Protein AF-A0A920DGE2-F1 (afdb_monomer_lite)

Foldseek 3Di:
DADWDWDADPLQTAIEFFFPCNLVVQVVVCVVVDCVPGVDDLLRQQHYEYAAPDNSRDPHRVVCSPPVSVVVPNPHHRDYHYDPDHPPD

pLDDT: mean 87.12, std 12.26, range [47.12, 97.06]

Sequence (89 aa):
MGSAYLVLANDTPYLFDFGSGVVRRVGCVVFRMGRKLCKLDVTQLEYAFLSHIHSDHTSLGLADLIITPWIMGRDKPLKIFVLKQQKIW

Radius of gyration: 12.94 Å; chains: 1; bounding box: 23×27×38 Å

Secondary structure (DSSP, 8-state):
----EEEEETTEEEEE---TTHHHHHHHHHHHH-TTT----GGG--EEEES---HHHHTTHHHHHHHHHHHTT--SPPEEEE-S-----

Structure (mmCIF, N/CA/C/O backbone):
data_AF-A0A920DGE2-F1
#
_entry.id   AF-A0A920DGE2-F1
#
loop_
_atom_site.group_PDB
_atom_site.id
_atom_site.type_symbol
_atom_site.label_atom_id
_atom_site.label_alt_id
_atom_site.label_comp_id
_atom_site.label_asym_id
_atom_site.label_entity_id
_atom_site.label_seq_id
_atom_site.pdbx_PDB_ins_code
_atom_site.Cartn_x
_atom_site.Cartn_y
_atom_site.Cartn_z
_atom_site.occupancy
_atom_site.B_iso_or_equiv
_atom_site.auth_seq_id
_atom_site.auth_comp_id
_atom_site.auth_asym_id
_atom_site.auth_atom_id
_atom_site.pdbx_PDB_model_num
ATOM 1 N N . MET A 1 1 ? 13.193 4.680 6.223 1.00 64.81 1 MET A N 1
ATOM 2 C CA . MET A 1 1 ? 12.017 4.082 5.542 1.00 64.81 1 MET A CA 1
ATOM 3 C C . MET A 1 1 ? 10.953 3.845 6.595 1.00 64.81 1 MET A C 1
ATOM 5 O O . MET A 1 1 ? 11.339 3.633 7.734 1.00 64.81 1 MET A O 1
ATOM 9 N N . GLY A 1 2 ? 9.671 3.922 6.243 1.00 85.75 2 GLY A N 1
ATOM 10 C CA . GLY A 1 2 ? 8.592 3.692 7.208 1.00 85.75 2 GLY A CA 1
ATOM 11 C C . GLY A 1 2 ? 8.117 2.233 7.259 1.00 85.75 2 GLY A C 1
ATOM 12 O O . GLY A 1 2 ? 8.397 1.451 6.338 1.00 85.75 2 GLY A O 1
ATOM 13 N N . SER A 1 3 ? 7.394 1.879 8.320 1.00 92.81 3 SER A N 1
ATOM 14 C CA . SER A 1 3 ? 6.770 0.566 8.504 1.00 92.81 3 SER A CA 1
ATOM 15 C C . SER A 1 3 ? 5.759 0.280 7.391 1.00 92.81 3 SER A C 1
ATOM 17 O O . SER A 1 3 ? 4.950 1.140 7.044 1.00 92.81 3 SER A O 1
ATOM 19 N N . ALA A 1 4 ? 5.845 -0.902 6.782 1.00 94.06 4 ALA A N 1
ATOM 20 C CA . ALA A 1 4 ? 4.822 -1.433 5.885 1.00 94.06 4 ALA A CA 1
ATOM 21 C C . ALA A 1 4 ? 5.048 -2.932 5.670 1.00 94.06 4 ALA A C 1
ATOM 23 O O . ALA A 1 4 ? 6.183 -3.356 5.424 1.00 94.06 4 ALA A O 1
ATOM 24 N N . TYR A 1 5 ? 3.968 -3.702 5.672 1.00 94.94 5 TYR A N 1
ATOM 25 C CA . TYR A 1 5 ? 3.965 -5.142 5.451 1.00 94.94 5 TYR A CA 1
ATOM 26 C C . TYR A 1 5 ? 2.938 -5.491 4.380 1.00 94.94 5 TYR A C 1
ATOM 28 O O . TYR A 1 5 ? 1.791 -5.058 4.441 1.00 94.94 5 TYR A O 1
ATOM 36 N N . LEU A 1 6 ? 3.353 -6.288 3.399 1.00 93.88 6 LEU A N 1
ATOM 37 C CA . LEU A 1 6 ? 2.475 -6.802 2.358 1.00 93.88 6 LEU A CA 1
ATOM 38 C C . LEU A 1 6 ? 2.172 -8.269 2.653 1.00 93.88 6 LEU A C 1
ATOM 40 O O . LEU A 1 6 ? 3.085 -9.094 2.682 1.00 93.88 6 LEU A O 1
ATOM 44 N N . VAL A 1 7 ? 0.895 -8.586 2.837 1.00 93.56 7 VAL A N 1
ATOM 45 C CA . VAL A 1 7 ? 0.401 -9.958 2.951 1.00 93.56 7 VAL A CA 1
ATOM 46 C C . VAL A 1 7 ? -0.359 -10.290 1.681 1.00 93.56 7 VAL A C 1
ATOM 48 O O . VAL A 1 7 ? -1.264 -9.557 1.288 1.00 93.56 7 VAL A O 1
ATOM 51 N N . LEU A 1 8 ? -0.004 -11.399 1.041 1.00 91.25 8 LEU A N 1
ATOM 52 C CA . LEU A 1 8 ? -0.749 -11.921 -0.094 1.00 91.25 8 LEU A CA 1
ATOM 53 C C . LEU A 1 8 ? -1.556 -13.138 0.352 1.00 91.25 8 LEU A C 1
ATOM 55 O O . LEU A 1 8 ? -0.980 -14.149 0.748 1.00 91.25 8 LEU A O 1
ATOM 59 N N . ALA A 1 9 ? -2.879 -13.041 0.274 1.00 91.69 9 ALA A N 1
ATOM 60 C CA . ALA A 1 9 ? -3.778 -14.151 0.559 1.00 91.69 9 ALA A CA 1
ATOM 61 C C . ALA A 1 9 ? -4.656 -14.398 -0.669 1.00 91.69 9 ALA A C 1
ATOM 63 O O . ALA A 1 9 ? -5.392 -13.507 -1.083 1.00 91.69 9 ALA A O 1
ATOM 64 N N . ASN A 1 10 ? -4.559 -15.592 -1.265 1.00 89.56 10 ASN A N 1
ATOM 65 C CA . ASN A 1 10 ? -5.291 -15.970 -2.483 1.00 89.56 10 ASN A CA 1
ATOM 66 C C . ASN A 1 10 ? -5.193 -14.902 -3.591 1.00 89.56 10 ASN A C 1
ATOM 68 O O . ASN A 1 10 ? -6.208 -14.386 -4.055 1.00 89.56 10 ASN A O 1
ATOM 72 N N . ASP A 1 11 ? -3.965 -14.506 -3.942 1.00 87.81 11 ASP A N 1
ATOM 73 C CA . ASP A 1 11 ? -3.658 -13.446 -4.919 1.00 87.81 11 ASP A CA 1
ATOM 74 C C . ASP A 1 11 ? -4.214 -12.045 -4.591 1.00 87.81 11 ASP A C 1
ATOM 76 O O . ASP A 1 11 ? -4.071 -11.119 -5.388 1.00 87.81 11 ASP A O 1
ATOM 80 N N . THR A 1 12 ? -4.801 -11.849 -3.408 1.00 91.56 12 THR A N 1
ATOM 81 C CA . THR A 1 12 ? -5.300 -10.547 -2.957 1.00 91.56 12 THR A CA 1
ATOM 82 C C . THR A 1 12 ? -4.276 -9.892 -2.028 1.00 91.56 12 THR A C 1
ATOM 84 O O . THR A 1 12 ? -3.940 -10.474 -0.989 1.00 91.56 12 THR A O 1
ATOM 87 N N . PRO A 1 13 ? -3.742 -8.706 -2.378 1.00 93.38 13 PRO A N 1
ATOM 88 C CA . PRO A 1 13 ? -2.786 -8.007 -1.534 1.00 93.38 13 PRO A CA 1
ATOM 89 C C . PRO A 1 13 ? -3.486 -7.215 -0.426 1.00 93.38 13 PRO A C 1
ATOM 91 O O . PRO A 1 13 ? -4.378 -6.402 -0.673 1.00 93.38 13 PRO A O 1
ATOM 94 N N . TYR A 1 14 ? -3.010 -7.410 0.798 1.00 95.69 14 TYR A N 1
ATOM 95 C CA . TYR A 1 14 ? -3.398 -6.661 1.985 1.00 95.69 14 TYR A CA 1
ATOM 96 C C . TYR A 1 14 ? -2.175 -5.938 2.530 1.00 95.69 14 TYR A C 1
ATOM 98 O O . TYR A 1 14 ? -1.152 -6.557 2.835 1.00 95.69 14 TYR A O 1
ATOM 106 N N . LEU A 1 15 ? -2.276 -4.617 2.634 1.00 95.44 15 LEU A N 1
ATOM 107 C CA . LEU A 1 15 ? -1.194 -3.777 3.117 1.00 95.44 15 LEU A CA 1
ATOM 108 C C . LEU A 1 15 ? -1.433 -3.406 4.583 1.00 95.44 15 LEU A C 1
ATOM 110 O O . LEU A 1 15 ? -2.485 -2.875 4.921 1.00 95.44 15 LEU A O 1
ATOM 114 N N . PHE A 1 16 ? -0.457 -3.658 5.446 1.00 95.81 16 PHE A N 1
ATOM 115 C CA . PHE A 1 16 ? -0.472 -3.249 6.848 1.00 95.81 16 PHE A CA 1
ATOM 116 C C . PHE A 1 16 ? 0.592 -2.177 7.049 1.00 95.81 16 PHE A C 1
ATOM 118 O O . PHE A 1 16 ? 1.776 -2.439 6.848 1.00 95.81 16 PHE A O 1
ATOM 125 N N . ASP A 1 17 ? 0.153 -0.984 7.434 1.00 95.00 17 ASP A N 1
ATOM 126 C CA . ASP A 1 17 ? 0.899 0.271 7.419 1.00 95.00 17 ASP A CA 1
ATOM 127 C C . ASP A 1 17 ? 1.411 0.682 6.031 1.00 95.00 17 ASP A C 1
ATOM 129 O O . ASP A 1 17 ? 1.618 -0.115 5.115 1.00 95.00 17 ASP A O 1
ATOM 133 N N . PHE A 1 18 ? 1.606 1.982 5.857 1.00 94.62 18 PHE A N 1
ATOM 134 C CA . PHE A 1 18 ? 2.001 2.573 4.584 1.00 94.62 18 PHE A CA 1
ATOM 135 C C . PHE A 1 18 ? 2.994 3.699 4.840 1.00 94.62 18 PHE A C 1
ATOM 137 O O . PHE A 1 18 ? 2.820 4.845 4.434 1.00 94.62 18 PHE A O 1
ATOM 144 N N . GLY A 1 19 ? 4.080 3.349 5.520 1.00 94.12 19 GLY A N 1
ATOM 145 C CA . GLY A 1 19 ? 5.228 4.213 5.698 1.00 94.12 19 GLY A CA 1
ATOM 146 C C . GLY A 1 19 ? 5.899 4.589 4.373 1.00 94.12 19 GLY A C 1
ATOM 147 O O . GLY A 1 19 ? 5.777 3.904 3.353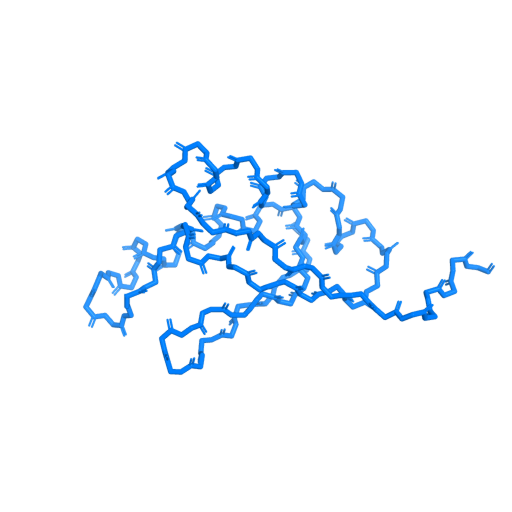 1.00 94.12 19 GLY A O 1
ATOM 148 N N . SER A 1 20 ? 6.649 5.691 4.388 1.00 94.00 20 SER A N 1
ATOM 149 C CA . SER A 1 20 ? 7.232 6.318 3.195 1.00 94.00 20 SER A CA 1
ATOM 150 C C . SER A 1 20 ? 7.945 5.329 2.258 1.00 94.00 20 SER A C 1
ATOM 152 O O . SER A 1 20 ? 8.815 4.560 2.684 1.00 94.00 20 SER A O 1
ATOM 154 N N . GLY A 1 21 ? 7.605 5.390 0.965 1.00 92.38 21 GLY A N 1
ATOM 155 C CA . GLY A 1 21 ? 8.186 4.557 -0.093 1.00 92.38 21 GLY A CA 1
ATOM 156 C C . GLY A 1 21 ? 7.570 3.161 -0.232 1.00 92.38 21 GLY A C 1
ATOM 157 O O . GLY A 1 21 ? 8.178 2.296 -0.864 1.00 92.38 21 GLY A O 1
ATOM 158 N N . VAL A 1 22 ? 6.402 2.910 0.369 1.00 93.75 22 VAL A N 1
ATOM 159 C CA . VAL A 1 22 ? 5.698 1.623 0.276 1.00 93.75 22 VAL A CA 1
ATOM 160 C C . VAL A 1 22 ? 5.366 1.229 -1.165 1.00 93.75 22 VAL A C 1
ATOM 162 O O . VAL A 1 22 ? 5.705 0.117 -1.561 1.00 93.75 22 VAL A O 1
ATOM 165 N N . VAL A 1 23 ? 4.825 2.137 -1.984 1.00 93.62 23 VAL A N 1
ATOM 166 C CA . VAL A 1 23 ? 4.442 1.827 -3.373 1.00 93.62 23 VAL A CA 1
ATOM 167 C C . VAL A 1 23 ? 5.664 1.440 -4.198 1.00 93.62 23 VAL A C 1
ATOM 169 O O . VAL A 1 23 ? 5.659 0.421 -4.887 1.00 93.62 23 VAL A O 1
ATOM 172 N N . ARG A 1 24 ? 6.766 2.184 -4.045 1.00 93.00 24 ARG A N 1
ATOM 173 C CA . ARG A 1 24 ? 8.044 1.857 -4.689 1.00 93.00 24 ARG A CA 1
ATOM 174 C C . ARG A 1 24 ? 8.573 0.484 -4.270 1.00 93.00 24 ARG A C 1
ATOM 176 O O . ARG A 1 24 ? 9.053 -0.260 -5.118 1.00 93.00 24 ARG A O 1
ATOM 183 N N . ARG A 1 25 ? 8.474 0.125 -2.983 1.00 92.31 25 ARG A N 1
ATOM 184 C CA . ARG A 1 25 ? 8.877 -1.206 -2.496 1.00 92.31 25 ARG A CA 1
ATOM 185 C C . ARG A 1 25 ? 8.012 -2.315 -3.093 1.00 92.31 25 ARG A C 1
ATOM 187 O O . ARG A 1 25 ? 8.573 -3.314 -3.533 1.00 92.31 25 ARG A O 1
ATOM 194 N N . VAL A 1 26 ? 6.693 -2.123 -3.168 1.00 92.06 26 VAL A N 1
ATOM 195 C CA . VAL A 1 26 ? 5.788 -3.072 -3.839 1.00 92.06 26 VAL A CA 1
ATOM 196 C C . VAL A 1 26 ? 6.166 -3.210 -5.314 1.00 92.06 26 VAL A C 1
ATOM 198 O O . VAL A 1 26 ? 6.359 -4.328 -5.778 1.00 92.06 26 VAL A O 1
ATOM 201 N N . GLY A 1 27 ? 6.392 -2.101 -6.024 1.00 91.62 27 GLY A N 1
ATOM 202 C CA . GLY A 1 27 ? 6.865 -2.119 -7.411 1.00 91.62 27 GLY A CA 1
ATOM 203 C C . GLY A 1 27 ? 8.171 -2.904 -7.593 1.00 91.62 27 GLY A C 1
ATOM 204 O O . GLY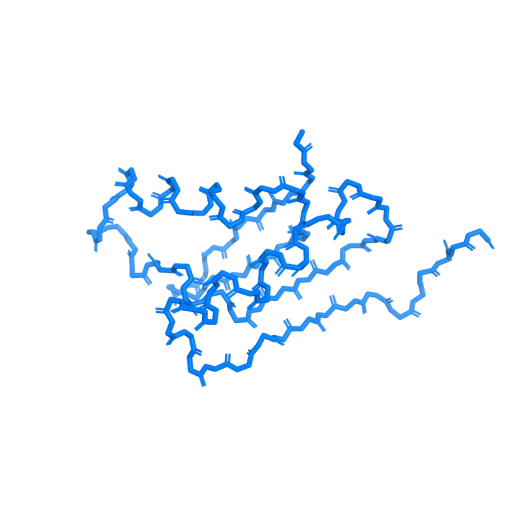 A 1 27 ? 8.287 -3.700 -8.522 1.00 91.62 27 GLY A O 1
ATOM 205 N N . CYS A 1 28 ? 9.132 -2.768 -6.670 1.00 91.19 28 CYS A N 1
ATOM 206 C CA . CYS A 1 28 ? 10.355 -3.575 -6.680 1.00 91.19 28 CYS A CA 1
ATOM 207 C C . CYS A 1 28 ? 10.085 -5.074 -6.465 1.00 91.19 28 CYS A C 1
ATOM 209 O O . CYS A 1 28 ? 10.743 -5.895 -7.101 1.00 91.19 28 CYS A O 1
ATOM 211 N N . VAL A 1 29 ? 9.147 -5.445 -5.586 1.00 88.25 29 VAL A N 1
ATOM 212 C CA . VAL A 1 29 ? 8.751 -6.851 -5.375 1.00 88.25 29 VAL A CA 1
ATOM 213 C C . VAL A 1 29 ? 8.107 -7.418 -6.640 1.00 88.25 29 VAL A C 1
ATOM 215 O O . VAL A 1 29 ? 8.538 -8.468 -7.110 1.00 88.25 29 VAL A O 1
ATOM 218 N N . VAL A 1 30 ? 7.159 -6.689 -7.239 1.00 86.81 30 VAL A N 1
ATOM 219 C CA . VAL A 1 30 ? 6.496 -7.062 -8.501 1.00 86.81 30 VAL A CA 1
ATOM 220 C C . VAL A 1 30 ? 7.517 -7.259 -9.622 1.00 86.81 30 VAL A C 1
ATOM 222 O O . VAL A 1 30 ? 7.499 -8.277 -10.314 1.00 86.81 30 VAL A O 1
ATOM 225 N N . PHE A 1 31 ? 8.458 -6.323 -9.761 1.00 86.75 31 PHE A N 1
ATOM 226 C CA . PHE A 1 31 ? 9.523 -6.405 -10.756 1.00 86.75 31 PHE A CA 1
ATOM 227 C C . PHE A 1 31 ? 10.439 -7.620 -10.537 1.00 86.75 31 PHE A C 1
ATOM 229 O O . PHE A 1 31 ? 10.758 -8.325 -11.491 1.00 86.75 31 PHE A O 1
ATOM 236 N N . ARG A 1 32 ? 10.849 -7.893 -9.287 1.00 85.56 32 ARG A N 1
ATOM 237 C CA . ARG A 1 32 ? 11.812 -8.964 -8.960 1.00 85.56 32 ARG A CA 1
ATOM 238 C C . ARG A 1 32 ? 11.213 -10.366 -8.968 1.00 85.56 32 ARG A C 1
ATOM 240 O O . ARG A 1 32 ? 11.892 -11.293 -9.395 1.00 85.56 32 ARG A O 1
ATOM 247 N N . MET A 1 33 ? 9.992 -10.543 -8.465 1.00 77.19 33 MET A N 1
ATOM 248 C CA . MET A 1 33 ? 9.337 -11.859 -8.437 1.00 77.19 33 MET A CA 1
ATOM 249 C C . MET A 1 33 ? 8.763 -12.239 -9.809 1.00 77.19 33 MET A C 1
ATOM 251 O O . MET A 1 33 ? 8.544 -13.419 -10.083 1.00 77.19 33 MET A O 1
ATOM 255 N N . GLY A 1 34 ? 8.573 -11.249 -10.689 1.00 63.09 34 GLY A N 1
ATOM 256 C CA . GLY A 1 34 ? 7.995 -11.423 -12.014 1.00 63.09 34 GLY A CA 1
ATOM 257 C C . GLY A 1 34 ? 6.513 -11.809 -11.959 1.00 63.09 34 GLY A C 1
ATOM 258 O O . GLY A 1 34 ? 6.008 -12.349 -10.976 1.00 63.09 34 GLY A O 1
ATOM 259 N N . ARG A 1 35 ? 5.799 -11.610 -13.072 1.00 60.47 35 ARG A N 1
ATOM 260 C CA . ARG A 1 35 ? 4.366 -11.961 -13.209 1.00 60.47 35 ARG A CA 1
ATOM 261 C C . ARG A 1 35 ? 4.050 -13.464 -13.059 1.00 60.47 35 ARG A C 1
ATOM 263 O O . ARG A 1 35 ? 2.894 -13.851 -13.187 1.00 60.47 35 ARG A O 1
ATOM 270 N N . LYS A 1 36 ? 5.058 -14.320 -12.848 1.00 60.16 36 LYS A N 1
ATOM 271 C CA . LYS A 1 36 ? 4.917 -15.784 -12.766 1.00 60.16 36 LYS A CA 1
ATOM 272 C C . LYS A 1 36 ? 4.540 -16.296 -11.377 1.00 60.16 36 LYS A C 1
ATOM 274 O O . LYS A 1 36 ? 3.935 -17.357 -11.306 1.00 60.16 36 LYS A O 1
ATOM 279 N N . LEU A 1 37 ? 4.912 -15.594 -10.304 1.00 55.59 37 LEU A N 1
ATOM 280 C CA . LEU A 1 37 ? 4.697 -16.080 -8.933 1.00 55.59 37 LEU A CA 1
ATOM 281 C C . LEU A 1 37 ? 3.443 -15.492 -8.281 1.00 55.59 37 LEU A C 1
ATOM 283 O O . LEU A 1 37 ? 2.816 -16.172 -7.478 1.00 55.59 37 LEU A O 1
ATOM 287 N N . CYS A 1 38 ? 3.045 -14.274 -8.663 1.00 60.97 38 CYS A N 1
ATOM 288 C CA . CYS A 1 38 ? 1.804 -13.640 -8.224 1.00 60.97 38 CYS A CA 1
ATOM 289 C C . CYS A 1 38 ? 1.285 -12.708 -9.318 1.00 60.97 38 CYS A C 1
ATOM 291 O O . CYS A 1 38 ? 2.062 -11.958 -9.918 1.00 60.97 38 CYS A O 1
ATOM 293 N N . LYS A 1 39 ? -0.036 -12.669 -9.518 1.00 73.00 39 LYS A N 1
ATOM 294 C CA . LYS A 1 39 ? -0.710 -11.558 -10.210 1.00 73.00 39 LYS A CA 1
ATOM 295 C C . LYS A 1 39 ? -0.786 -10.355 -9.266 1.00 73.00 39 LYS A C 1
ATOM 297 O O . LYS A 1 39 ? -1.872 -9.930 -8.895 1.00 73.00 39 LYS A O 1
ATOM 302 N N . LEU A 1 40 ? 0.372 -9.900 -8.798 1.00 84.06 40 LEU A N 1
ATOM 303 C CA . LEU A 1 40 ? 0.506 -8.728 -7.950 1.00 84.06 40 LEU A CA 1
ATOM 304 C C . LEU A 1 40 ? 0.903 -7.551 -8.836 1.00 84.06 40 LEU A C 1
ATOM 306 O O . LEU A 1 40 ? 1.958 -7.573 -9.467 1.00 84.06 40 LEU A O 1
ATOM 310 N N . ASP A 1 41 ? 0.069 -6.526 -8.843 1.00 89.31 41 ASP A N 1
ATOM 311 C CA . ASP A 1 41 ? 0.337 -5.229 -9.440 1.00 89.31 41 ASP A CA 1
ATOM 312 C C . ASP A 1 41 ? 0.085 -4.127 -8.405 1.00 89.31 41 ASP A C 1
ATOM 314 O O . ASP A 1 41 ? -0.709 -4.282 -7.474 1.00 89.31 41 ASP A O 1
ATOM 318 N N . VAL A 1 42 ? 0.764 -2.994 -8.564 1.00 91.62 42 VAL A N 1
ATOM 319 C CA . VAL A 1 42 ? 0.588 -1.825 -7.694 1.00 91.62 42 VAL A CA 1
ATOM 320 C C . VAL A 1 42 ? -0.861 -1.315 -7.720 1.00 91.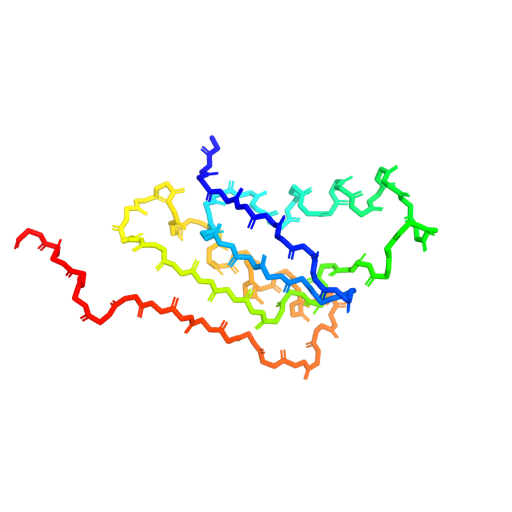62 42 VAL A C 1
ATOM 322 O O . VAL A 1 42 ? -1.373 -0.861 -6.696 1.00 91.62 42 VAL A O 1
ATOM 325 N N . THR A 1 43 ? -1.545 -1.434 -8.859 1.00 93.81 43 THR A N 1
ATOM 326 C CA . THR A 1 43 ? -2.957 -1.055 -9.031 1.00 93.81 43 THR A CA 1
ATOM 327 C C . THR A 1 43 ? -3.921 -1.915 -8.214 1.00 93.81 43 THR A C 1
ATOM 329 O O . THR A 1 43 ? -5.001 -1.445 -7.869 1.00 93.81 43 THR A O 1
ATOM 332 N N . GLN A 1 44 ? -3.521 -3.130 -7.825 1.00 93.38 44 GLN A N 1
ATOM 333 C CA . GLN A 1 44 ? -4.341 -4.051 -7.030 1.00 93.38 44 GLN A CA 1
ATOM 334 C C . GLN A 1 44 ? -4.256 -3.794 -5.518 1.00 93.38 44 GLN A C 1
ATOM 336 O O . GLN A 1 44 ? -4.898 -4.500 -4.743 1.00 93.38 44 GLN A O 1
ATOM 341 N N . LEU A 1 45 ? -3.487 -2.792 -5.071 1.00 94.31 45 LEU A N 1
ATOM 342 C CA . LEU A 1 45 ? -3.478 -2.348 -3.674 1.00 94.31 45 LEU A CA 1
ATOM 343 C C . LEU A 1 45 ? -4.812 -1.662 -3.327 1.00 94.31 45 LEU A C 1
ATOM 345 O O . LEU A 1 45 ? -4.957 -0.438 -3.409 1.00 94.31 45 LEU A O 1
ATOM 349 N N . GLU A 1 46 ? -5.792 -2.487 -2.960 1.00 95.75 46 GLU A N 1
ATOM 350 C CA . GLU A 1 46 ? -7.171 -2.094 -2.648 1.00 95.75 46 GLU A CA 1
ATOM 351 C C . GLU A 1 46 ? -7.452 -2.050 -1.138 1.00 95.75 46 GLU A C 1
ATOM 353 O O . GLU A 1 46 ? -8.347 -1.325 -0.709 1.00 95.75 46 GLU A O 1
ATOM 358 N N . TYR A 1 47 ? -6.705 -2.805 -0.326 1.00 96.75 47 TYR A N 1
ATOM 359 C CA . TYR A 1 47 ? -6.935 -2.944 1.115 1.00 96.75 47 TYR A CA 1
ATOM 360 C C . TYR A 1 47 ? -5.705 -2.496 1.903 1.00 96.75 47 TYR A C 1
ATOM 362 O O . TYR A 1 47 ? -4.626 -3.074 1.761 1.00 96.75 47 TYR A O 1
ATOM 370 N N . ALA A 1 48 ? -5.883 -1.495 2.761 1.00 96.06 48 ALA A N 1
ATOM 371 C CA . ALA A 1 48 ? -4.850 -0.997 3.656 1.00 96.06 48 ALA A CA 1
ATOM 372 C C . ALA A 1 48 ? -5.357 -0.932 5.101 1.00 96.06 48 ALA A C 1
ATOM 374 O O . ALA A 1 48 ? -6.456 -0.450 5.365 1.00 96.06 48 ALA A O 1
ATOM 375 N N . PHE A 1 49 ? -4.537 -1.380 6.044 1.00 95.69 49 PHE A N 1
ATOM 376 C CA . PHE A 1 49 ? -4.801 -1.336 7.477 1.00 95.69 49 PHE A CA 1
ATOM 377 C C . PHE A 1 49 ? -3.753 -0.455 8.134 1.00 95.69 49 PHE A C 1
ATOM 379 O O . PHE A 1 49 ? -2.562 -0.660 7.921 1.00 95.69 49 PHE A O 1
ATOM 386 N N . LEU A 1 50 ? -4.183 0.507 8.939 1.00 93.62 50 LEU A N 1
ATOM 387 C CA . LEU A 1 50 ? -3.285 1.341 9.719 1.00 93.62 50 LEU A CA 1
ATOM 388 C C . LEU A 1 50 ? -3.269 0.871 11.171 1.00 93.62 50 LEU A C 1
ATOM 390 O O . LEU A 1 50 ? -4.305 0.909 11.844 1.00 93.62 50 LEU A O 1
ATOM 394 N N . SER A 1 51 ? -2.091 0.473 11.655 1.00 91.56 51 SER A N 1
ATOM 395 C CA . SER A 1 51 ? -1.909 0.093 13.057 1.00 91.56 51 SER A CA 1
ATOM 396 C C . SER A 1 51 ? -2.064 1.307 13.971 1.00 91.56 51 SER A C 1
ATOM 398 O O . SER A 1 51 ? -2.907 1.298 14.868 1.00 91.56 51 SER A O 1
ATOM 400 N N . HIS A 1 52 ? -1.305 2.376 13.718 1.00 89.62 52 HIS A N 1
ATOM 401 C CA . HIS A 1 52 ? -1.372 3.613 14.485 1.00 89.62 52 HIS A CA 1
ATOM 402 C C . HIS A 1 52 ? -0.880 4.864 13.744 1.00 89.62 52 HIS A C 1
ATOM 404 O O . HIS A 1 52 ? -0.178 4.766 12.742 1.00 89.62 52 HIS A O 1
ATOM 410 N N . ILE A 1 53 ? -1.256 6.056 14.224 1.00 88.56 53 ILE A N 1
ATOM 411 C CA . ILE A 1 53 ? -0.955 7.354 13.583 1.00 88.56 53 ILE A CA 1
ATOM 412 C C . ILE A 1 53 ? 0.412 7.890 14.046 1.00 88.56 53 ILE A C 1
ATOM 414 O O . ILE A 1 53 ? 0.546 9.011 14.531 1.00 88.56 53 ILE A O 1
ATOM 418 N N . HIS A 1 54 ? 1.455 7.077 13.892 1.00 88.69 54 HIS A N 1
ATOM 419 C CA . HIS A 1 54 ? 2.830 7.573 13.910 1.00 88.69 54 HIS A CA 1
ATOM 420 C C . HIS A 1 54 ? 3.313 7.862 12.489 1.00 88.69 54 HIS A C 1
ATOM 422 O O . HIS A 1 54 ? 2.812 7.324 11.491 1.00 88.69 54 HIS A O 1
ATOM 428 N N . SER A 1 55 ? 4.267 8.783 12.390 1.00 87.81 55 SER A N 1
ATOM 429 C CA . SER A 1 55 ? 4.721 9.333 11.114 1.00 87.81 55 SER A CA 1
ATOM 430 C C . SER A 1 55 ? 5.366 8.278 10.215 1.00 87.81 55 SER A C 1
ATOM 432 O O . SER A 1 55 ? 5.162 8.261 8.999 1.00 87.81 55 SER A O 1
ATOM 434 N N . ASP A 1 56 ? 6.074 7.324 10.804 1.00 90.12 56 ASP A N 1
ATOM 435 C CA . ASP A 1 56 ? 6.703 6.215 10.103 1.00 90.12 56 ASP A CA 1
ATOM 436 C C . ASP A 1 56 ? 5.707 5.165 9.585 1.00 90.12 56 ASP A C 1
ATOM 438 O O . ASP A 1 56 ? 6.085 4.368 8.728 1.00 90.12 56 ASP A O 1
ATOM 442 N N . HIS A 1 57 ? 4.435 5.217 9.993 1.00 91.06 57 HIS A N 1
ATOM 443 C CA . HIS A 1 57 ? 3.359 4.353 9.490 1.00 91.06 57 HIS A CA 1
ATOM 444 C C . HIS A 1 57 ? 2.445 5.051 8.466 1.00 91.06 57 HIS A C 1
ATOM 446 O O . HIS A 1 57 ? 1.784 4.371 7.680 1.00 91.06 57 HIS A O 1
ATOM 452 N N . THR A 1 58 ? 2.406 6.394 8.455 1.00 83.62 58 THR A N 1
ATOM 453 C CA . THR A 1 58 ? 1.383 7.171 7.721 1.00 83.62 58 THR A CA 1
ATOM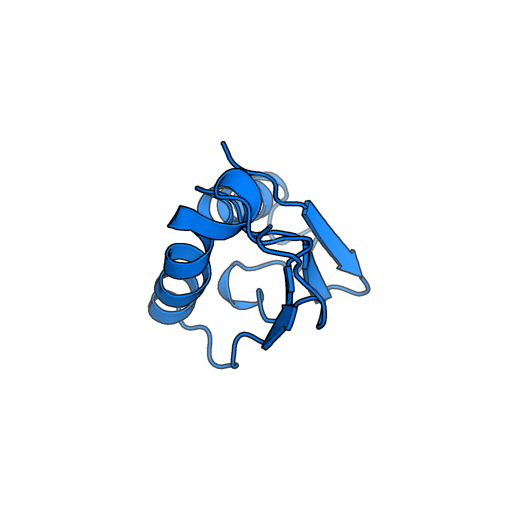 454 C C . THR A 1 58 ? 1.904 8.275 6.802 1.00 83.62 58 THR A C 1
ATOM 456 O O . THR A 1 58 ? 1.309 8.495 5.748 1.00 83.62 58 THR A O 1
ATOM 459 N N . SER A 1 59 ? 2.980 8.984 7.168 1.00 70.38 59 SER A N 1
ATOM 460 C CA . SER A 1 59 ? 3.201 10.370 6.722 1.00 70.38 59 SER A CA 1
ATOM 461 C C . SER A 1 59 ? 3.193 10.582 5.209 1.00 70.38 59 SER A C 1
ATOM 463 O O . SER A 1 59 ? 2.344 11.309 4.706 1.00 70.38 59 SER A O 1
ATOM 465 N N . LEU A 1 60 ? 4.137 9.984 4.473 1.00 76.06 60 LEU A N 1
ATOM 466 C CA . LEU A 1 60 ? 4.256 10.197 3.021 1.00 76.06 60 LEU A CA 1
ATOM 467 C C . LEU A 1 60 ? 3.743 9.020 2.194 1.00 76.06 60 LEU A C 1
ATOM 469 O O . LEU A 1 60 ? 3.513 9.172 0.997 1.00 76.06 60 LEU A O 1
ATOM 473 N N . GLY A 1 61 ? 3.582 7.841 2.796 1.00 86.19 61 GLY A N 1
ATOM 474 C CA . GLY A 1 61 ? 3.145 6.678 2.034 1.00 86.19 61 GLY A CA 1
ATOM 475 C C . GLY A 1 61 ? 1.639 6.646 1.786 1.00 86.19 61 GLY A C 1
ATOM 476 O O . GLY A 1 61 ? 1.243 6.032 0.804 1.00 86.19 61 GLY A O 1
ATOM 477 N N . LEU A 1 62 ? 0.807 7.363 2.560 1.00 91.94 62 LEU A N 1
ATOM 478 C CA . LEU A 1 62 ? -0.626 7.474 2.255 1.00 91.94 62 LEU A CA 1
ATOM 479 C C . LEU A 1 62 ? -0.877 8.209 0.932 1.00 91.94 62 LEU A C 1
ATOM 481 O O . LEU A 1 62 ? -1.612 7.716 0.081 1.00 91.94 62 LEU A O 1
ATOM 485 N N . ALA A 1 63 ? -0.248 9.373 0.746 1.00 92.31 63 ALA A N 1
ATOM 486 C CA . ALA A 1 63 ? -0.396 10.154 -0.481 1.00 92.31 63 ALA A CA 1
ATOM 487 C C . ALA A 1 63 ? 0.085 9.362 -1.708 1.00 92.31 63 ALA A C 1
ATOM 489 O O . ALA A 1 63 ? -0.619 9.289 -2.712 1.00 92.31 63 ALA A O 1
ATOM 490 N N . ASP A 1 64 ? 1.241 8.703 -1.593 1.00 92.50 64 ASP A N 1
ATOM 491 C CA . ASP A 1 64 ? 1.797 7.838 -2.640 1.00 92.50 64 ASP A CA 1
ATOM 492 C C . ASP A 1 64 ? 0.859 6.656 -2.964 1.00 92.50 64 ASP A C 1
ATOM 494 O O . ASP A 1 64 ? 0.573 6.384 -4.128 1.00 92.50 64 ASP A O 1
ATOM 498 N N . LEU A 1 65 ? 0.288 6.005 -1.942 1.00 94.19 65 LEU A N 1
ATOM 499 C CA . LEU A 1 65 ? -0.668 4.896 -2.081 1.00 94.19 65 LEU A CA 1
ATOM 500 C C . LEU A 1 65 ? -2.005 5.312 -2.726 1.00 94.19 65 LEU A C 1
ATOM 502 O O . LEU A 1 65 ? -2.712 4.486 -3.319 1.00 94.19 65 LEU A O 1
ATOM 506 N N . ILE A 1 66 ? -2.375 6.588 -2.625 1.00 94.25 66 ILE A N 1
ATOM 507 C CA . ILE A 1 66 ? -3.552 7.141 -3.298 1.00 94.25 66 ILE A CA 1
ATOM 508 C C . ILE A 1 66 ? -3.214 7.492 -4.750 1.00 94.25 66 ILE A C 1
ATOM 510 O O . ILE A 1 66 ? -3.890 7.012 -5.660 1.00 94.25 66 ILE A O 1
ATOM 514 N N . ILE A 1 67 ? -2.174 8.303 -4.960 1.00 94.81 67 ILE A N 1
ATOM 515 C CA . ILE A 1 67 ? -1.900 8.972 -6.237 1.00 94.81 67 ILE A CA 1
ATOM 516 C C . ILE A 1 67 ? -1.254 8.020 -7.244 1.00 94.81 67 ILE A C 1
ATOM 518 O O . ILE A 1 67 ? -1.732 7.916 -8.373 1.00 94.81 67 ILE A O 1
ATOM 522 N N . THR A 1 68 ? -0.198 7.304 -6.857 1.00 95.00 68 THR A N 1
ATOM 523 C CA . THR A 1 68 ? 0.589 6.504 -7.805 1.00 95.00 68 THR A CA 1
ATOM 524 C C . THR A 1 68 ? -0.239 5.374 -8.430 1.00 95.00 68 THR A C 1
ATOM 526 O O . THR A 1 68 ? -0.307 5.318 -9.659 1.00 95.00 68 THR A O 1
ATOM 529 N N . PRO A 1 69 ? -0.964 4.527 -7.664 1.00 94.88 69 PRO A N 1
ATOM 530 C CA . PRO A 1 69 ? -1.827 3.508 -8.262 1.00 94.88 69 PRO A CA 1
ATOM 531 C C . PRO A 1 69 ? -2.971 4.094 -9.099 1.00 94.88 69 PRO A C 1
ATOM 533 O O . PRO A 1 69 ? -3.378 3.475 -10.077 1.00 94.88 69 PRO A O 1
ATOM 536 N N . TRP A 1 70 ? -3.485 5.280 -8.745 1.00 96.00 70 TRP A N 1
ATOM 537 C CA . TRP A 1 70 ? -4.535 5.950 -9.519 1.00 96.00 70 TRP A CA 1
ATOM 538 C C . TRP A 1 70 ? -4.035 6.383 -10.903 1.00 96.00 70 TRP A C 1
ATOM 540 O O . TRP A 1 70 ? -4.659 6.037 -11.903 1.00 96.00 70 TRP A O 1
ATOM 550 N N . ILE A 1 71 ? -2.867 7.035 -10.979 1.00 96.62 71 ILE A N 1
ATOM 551 C CA . ILE A 1 71 ? -2.216 7.397 -12.254 1.00 96.62 71 ILE A CA 1
ATOM 552 C C . ILE A 1 71 ? -1.920 6.145 -13.094 1.00 96.62 71 ILE A C 1
ATOM 554 O O . ILE A 1 71 ? -2.045 6.171 -14.315 1.00 96.62 71 ILE A O 1
ATOM 558 N N . MET A 1 72 ? -1.556 5.036 -12.446 1.00 94.69 72 MET A N 1
ATOM 559 C CA . MET A 1 72 ? -1.278 3.754 -13.103 1.00 94.69 72 MET A CA 1
ATOM 560 C C . MET A 1 72 ? -2.534 2.992 -13.564 1.00 94.69 72 MET A C 1
ATOM 562 O O . MET A 1 72 ? -2.397 1.931 -14.169 1.00 94.69 72 MET A O 1
ATOM 566 N N . GLY A 1 73 ? -3.741 3.512 -13.309 1.00 95.56 73 GLY A N 1
ATOM 567 C CA . GLY A 1 73 ? -4.991 2.937 -13.811 1.00 95.56 73 GLY A CA 1
ATOM 568 C C . GLY A 1 73 ? -5.768 2.074 -12.817 1.00 95.56 73 GLY A C 1
ATOM 569 O O . GLY A 1 73 ? -6.593 1.273 -13.249 1.00 95.56 73 GLY A O 1
ATOM 570 N N . ARG A 1 74 ? -5.547 2.216 -11.499 1.00 95.25 74 ARG A N 1
ATOM 571 C CA . ARG A 1 74 ? -6.426 1.601 -10.488 1.00 95.25 74 ARG A CA 1
ATOM 572 C C . ARG A 1 74 ? -7.863 2.100 -10.680 1.00 95.25 74 ARG A C 1
ATOM 574 O O . ARG A 1 74 ? -8.136 3.289 -10.530 1.00 95.25 74 ARG A O 1
ATOM 581 N N . ASP A 1 75 ? -8.773 1.169 -10.940 1.00 95.38 75 ASP A N 1
ATOM 582 C CA . ASP A 1 75 ? -10.198 1.395 -11.211 1.00 95.38 75 ASP A CA 1
ATOM 583 C C . ASP A 1 75 ? -11.100 1.162 -9.985 1.00 95.38 75 ASP A C 1
ATOM 585 O O . ASP A 1 75 ? -12.288 1.487 -9.999 1.00 95.38 75 ASP A O 1
ATOM 589 N N . LYS A 1 76 ? -10.533 0.631 -8.899 1.00 95.62 76 LYS A N 1
ATOM 590 C CA . LYS A 1 76 ? -11.234 0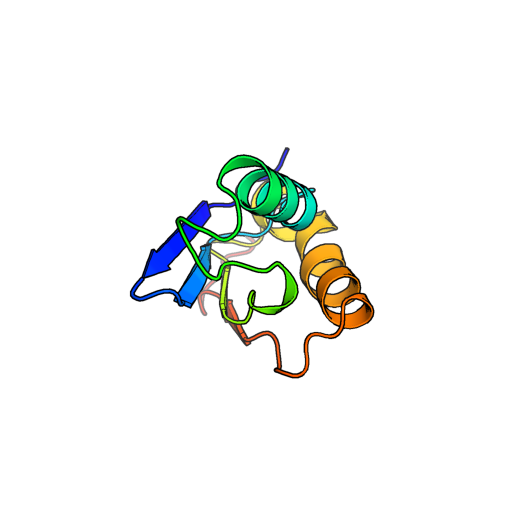.340 -7.64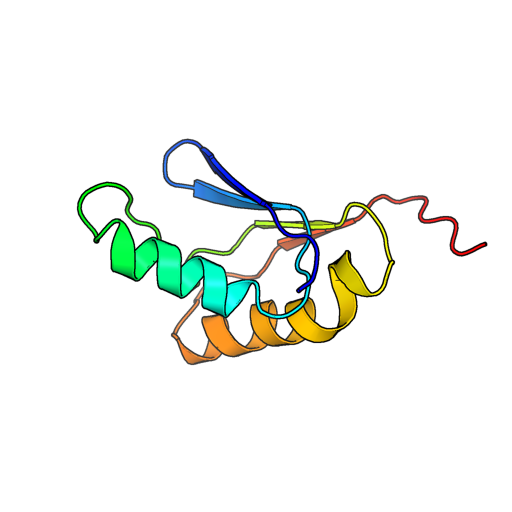7 1.00 95.62 76 LYS A CA 1
ATOM 591 C C . LYS A 1 76 ? -10.817 1.268 -6.503 1.00 95.62 76 LYS A C 1
ATOM 593 O O . LYS A 1 76 ? -9.673 1.724 -6.448 1.00 95.62 76 LYS A O 1
ATOM 598 N N . PRO A 1 77 ? -11.719 1.532 -5.543 1.00 95.69 77 PRO A N 1
ATOM 599 C CA . PRO A 1 77 ? -11.411 2.382 -4.402 1.00 95.69 77 PRO A CA 1
ATOM 600 C C . PRO A 1 77 ? -10.385 1.734 -3.466 1.00 95.69 77 PRO A C 1
ATOM 602 O O . PRO A 1 77 ? -10.440 0.535 -3.191 1.00 95.69 77 PRO A O 1
ATOM 605 N N . LEU A 1 78 ? -9.503 2.563 -2.904 1.00 96.19 78 LEU A N 1
ATOM 606 C CA . LEU A 1 78 ? -8.662 2.186 -1.771 1.00 96.19 78 LEU A CA 1
ATOM 607 C C . LEU A 1 78 ? -9.509 2.171 -0.492 1.00 96.19 78 LEU A C 1
ATOM 609 O O . LEU A 1 78 ? -10.060 3.196 -0.092 1.00 96.19 78 LEU A O 1
ATOM 613 N N . LYS A 1 79 ? -9.588 1.017 0.169 1.00 97.06 79 LYS A N 1
ATOM 614 C CA . LYS A 1 79 ? -10.252 0.839 1.463 1.00 97.06 79 LYS A CA 1
ATOM 615 C C . LYS A 1 79 ? -9.207 0.913 2.566 1.00 97.06 79 LYS A C 1
ATOM 617 O O . LYS A 1 79 ? -8.310 0.071 2.626 1.00 97.06 79 LYS A O 1
ATOM 622 N N . ILE A 1 80 ? -9.341 1.910 3.435 1.00 94.56 80 ILE A N 1
ATOM 623 C CA . ILE A 1 80 ? -8.446 2.111 4.574 1.00 94.56 80 ILE A CA 1
ATOM 624 C C . ILE A 1 80 ? -9.194 1.770 5.858 1.00 94.56 80 ILE A C 1
ATOM 626 O O . ILE A 1 80 ? -10.234 2.356 6.157 1.00 94.56 80 ILE A O 1
ATOM 630 N N . PHE A 1 81 ? -8.641 0.838 6.623 1.00 94.38 81 PHE A N 1
ATOM 631 C CA . PHE A 1 81 ? -9.137 0.437 7.931 1.00 94.38 81 PHE A CA 1
ATOM 632 C C . PHE A 1 81 ? -8.196 0.979 9.002 1.00 94.38 81 PHE A C 1
ATOM 634 O O . PHE A 1 81 ? -6.987 0.771 8.936 1.00 94.38 81 PHE A O 1
ATOM 641 N N . VAL A 1 82 ? -8.745 1.670 9.996 1.00 89.12 82 VAL A N 1
ATOM 642 C CA . VAL A 1 82 ? -7.981 2.263 11.101 1.00 89.12 82 VAL A CA 1
ATOM 643 C C . VAL A 1 82 ? -8.625 1.836 12.414 1.00 89.12 82 VAL A C 1
ATOM 645 O O . VAL A 1 82 ? -9.850 1.720 12.496 1.00 89.12 82 VAL A O 1
ATOM 648 N N . LEU A 1 83 ? -7.821 1.602 13.454 1.00 84.38 83 LEU A N 1
ATOM 649 C CA . LEU A 1 83 ? -8.363 1.342 14.789 1.00 84.38 83 LEU A CA 1
ATOM 650 C C . LEU A 1 83 ? -9.186 2.543 15.279 1.00 84.38 83 LEU A C 1
ATOM 652 O O . LEU A 1 83 ? -8.763 3.689 15.172 1.00 84.38 83 LEU A O 1
ATOM 656 N N . LYS A 1 84 ? -10.362 2.272 15.852 1.00 74.00 84 LYS A N 1
ATOM 657 C CA . LYS A 1 84 ? -11.306 3.300 16.323 1.00 74.00 84 LYS A CA 1
ATOM 658 C C . LYS A 1 84 ? -10.764 4.136 17.493 1.00 74.00 84 LYS A C 1
ATOM 660 O O . LYS A 1 84 ? -11.171 5.277 17.668 1.00 74.00 84 LYS A O 1
ATOM 665 N N . GLN A 1 85 ? -9.869 3.569 18.301 1.00 65.81 85 GLN A N 1
ATOM 666 C CA . GLN A 1 85 ? -9.251 4.226 19.455 1.00 65.81 85 GLN A CA 1
ATOM 667 C C . GLN A 1 85 ? -7.759 4.413 19.198 1.00 65.81 85 GLN A C 1
ATOM 669 O O . GLN A 1 85 ? -6.917 3.670 19.689 1.00 65.81 85 GLN A O 1
ATOM 674 N N . GLN A 1 86 ? -7.445 5.416 18.392 1.00 58.09 86 GLN A N 1
ATOM 675 C CA . GLN A 1 86 ? -6.093 5.939 18.270 1.00 58.09 86 GLN A CA 1
ATOM 676 C C . GLN A 1 86 ? -5.950 6.997 19.366 1.00 58.09 86 GLN A C 1
ATOM 678 O O . GLN A 1 86 ? -6.390 8.130 19.182 1.00 58.09 86 GLN A O 1
ATOM 683 N N . LYS A 1 87 ? -5.432 6.629 20.546 1.00 48.72 87 LYS A N 1
ATOM 684 C CA . LYS A 1 87 ? -5.040 7.634 21.543 1.00 48.72 87 LYS A CA 1
ATOM 685 C C . LYS A 1 87 ? -3.843 8.392 20.983 1.00 48.72 87 LYS A C 1
ATOM 687 O O . LYS A 1 87 ? -2.720 7.899 21.015 1.00 48.72 87 LYS A O 1
ATOM 692 N N . ILE A 1 88 ? -4.110 9.570 20.439 1.00 47.12 88 ILE A N 1
ATOM 693 C CA . ILE A 1 88 ? -3.091 10.558 20.108 1.00 47.12 88 ILE A CA 1
ATOM 694 C C . ILE A 1 88 ? -2.918 11.386 21.382 1.00 47.12 88 ILE A C 1
ATOM 696 O O . ILE A 1 88 ? -3.483 12.466 21.479 1.00 47.12 88 ILE A O 1
ATOM 700 N N . TRP A 1 89 ? -2.205 10.799 22.349 1.00 54.06 89 TRP A N 1
ATOM 701 C CA . TRP A 1 89 ? -1.979 11.307 23.712 1.00 54.06 89 TRP A CA 1
ATOM 702 C C . TRP A 1 89 ? -3.257 11.508 24.545 1.00 54.06 89 TRP A C 1
ATOM 704 O O . TRP A 1 89 ? -4.033 12.453 24.300 1.00 54.06 89 TRP A O 1
#